Protein AF-A0A0Q0XXL8-F1 (afdb_monomer_lite)

Radius of gyration: 13.85 Å; chains: 1; bounding box: 29×33×36 Å

Structure (mmCIF, N/CA/C/O backbone):
data_AF-A0A0Q0XXL8-F1
#
_entry.id   AF-A0A0Q0XXL8-F1
#
loop_
_atom_site.group_PDB
_atom_site.id
_atom_site.type_symbol
_atom_site.label_atom_id
_atom_site.label_alt_id
_atom_site.label_comp_id
_atom_site.label_asym_id
_atom_site.label_entity_id
_atom_site.label_seq_id
_atom_site.pdbx_PDB_ins_code
_atom_site.Cartn_x
_atom_site.Cartn_y
_atom_site.Cartn_z
_atom_site.occupancy
_atom_site.B_iso_or_equiv
_atom_site.auth_seq_id
_atom_site.auth_comp_id
_atom_site.auth_asym_id
_atom_site.auth_atom_id
_atom_site.pdbx_PDB_model_num
ATOM 1 N N . MET A 1 1 ? -16.496 -21.633 2.780 1.00 40.62 1 MET A N 1
ATOM 2 C CA . MET A 1 1 ? -15.866 -20.451 3.393 1.00 40.62 1 MET A CA 1
ATOM 3 C C . MET A 1 1 ? -14.397 -20.807 3.473 1.00 40.62 1 MET A C 1
ATOM 5 O O . MET A 1 1 ? -14.032 -21.582 4.343 1.00 40.62 1 MET A O 1
ATOM 9 N N . GLU A 1 2 ? -13.626 -20.460 2.443 1.00 40.59 2 GLU A N 1
ATOM 10 C CA . GLU A 1 2 ? -12.193 -20.768 2.431 1.00 40.59 2 GLU A CA 1
ATOM 11 C C . GLU A 1 2 ? -11.519 -19.991 3.555 1.00 40.59 2 GLU A C 1
ATOM 13 O O . GLU A 1 2 ? -11.731 -18.786 3.706 1.00 40.59 2 GLU A O 1
ATOM 18 N N . ASP A 1 3 ? -10.762 -20.723 4.362 1.00 42.22 3 ASP A N 1
ATOM 19 C CA . ASP A 1 3 ? -9.911 -20.202 5.416 1.00 42.22 3 ASP A CA 1
ATOM 20 C C . ASP A 1 3 ? -8.813 -19.379 4.727 1.00 42.22 3 ASP A C 1
ATOM 22 O O . ASP A 1 3 ? -7.834 -19.922 4.212 1.00 42.22 3 ASP A O 1
ATOM 26 N N . ARG A 1 4 ? -9.042 -18.070 4.564 1.00 52.09 4 ARG A N 1
ATOM 27 C CA . ARG A 1 4 ? -8.040 -17.173 3.980 1.00 52.09 4 ARG A CA 1
ATOM 28 C C . ARG A 1 4 ? -6.875 -17.126 4.961 1.00 52.09 4 ARG A C 1
ATOM 30 O O . ARG A 1 4 ? -7.012 -16.558 6.042 1.00 52.09 4 ARG A O 1
ATOM 37 N N . ALA A 1 5 ? -5.764 -17.759 4.584 1.00 56.25 5 ALA A N 1
ATOM 38 C CA . ALA A 1 5 ? -4.528 -17.754 5.350 1.00 56.25 5 ALA A CA 1
ATOM 39 C C . ALA A 1 5 ? -4.179 -16.321 5.782 1.00 56.25 5 ALA A C 1
ATOM 41 O O . ALA A 1 5 ? -4.266 -15.390 4.981 1.00 56.25 5 ALA A O 1
ATOM 42 N N . ILE A 1 6 ? -3.808 -16.156 7.053 1.00 54.56 6 ILE A N 1
ATOM 43 C CA . ILE A 1 6 ? -3.311 -14.886 7.587 1.00 54.56 6 ILE A CA 1
ATOM 44 C C . ILE A 1 6 ? -2.042 -14.538 6.806 1.00 54.56 6 ILE A C 1
ATOM 46 O O . ILE A 1 6 ? -1.046 -15.254 6.916 1.00 54.56 6 ILE A O 1
ATOM 50 N N . VAL A 1 7 ? -2.086 -13.469 6.012 1.00 64.25 7 VAL A N 1
ATOM 51 C CA . VAL A 1 7 ? -0.926 -12.996 5.248 1.00 64.25 7 VAL A CA 1
ATOM 52 C C . VAL A 1 7 ? -0.049 -12.193 6.197 1.00 64.25 7 VAL A C 1
ATOM 54 O O . VAL A 1 7 ? -0.480 -11.160 6.710 1.00 64.25 7 VAL A O 1
ATOM 57 N N . ARG A 1 8 ? 1.167 -12.670 6.469 1.00 71.69 8 ARG A N 1
ATOM 58 C CA . ARG A 1 8 ? 2.107 -11.949 7.331 1.00 71.69 8 ARG A CA 1
ATOM 59 C C . ARG A 1 8 ? 2.994 -11.016 6.502 1.00 71.69 8 ARG A C 1
ATOM 61 O O . ARG A 1 8 ? 3.265 -11.327 5.342 1.00 71.69 8 ARG A O 1
ATOM 68 N N . PRO A 1 9 ? 3.487 -9.899 7.072 1.00 70.56 9 PRO A N 1
ATOM 69 C CA . PRO A 1 9 ? 4.383 -8.988 6.358 1.00 70.56 9 PRO A CA 1
ATOM 70 C C . PRO A 1 9 ? 5.617 -9.682 5.761 1.00 70.56 9 PRO A C 1
ATOM 72 O O . PRO A 1 9 ? 6.059 -9.316 4.676 1.00 70.56 9 PRO A O 1
ATOM 75 N N . GLU A 1 10 ? 6.167 -10.686 6.448 1.00 72.50 10 GLU A N 1
ATOM 76 C CA . GLU A 1 10 ? 7.327 -11.462 5.991 1.00 72.50 10 GLU A CA 1
ATOM 77 C C . GLU A 1 10 ? 7.067 -12.327 4.746 1.00 72.50 10 GLU A C 1
ATOM 79 O O . GLU A 1 10 ? 8.019 -12.669 4.046 1.00 72.50 10 GLU A O 1
ATOM 84 N N . ASP A 1 11 ? 5.801 -12.623 4.442 1.00 75.38 11 ASP A N 1
ATOM 85 C CA . ASP A 1 11 ? 5.384 -13.424 3.285 1.00 75.38 11 ASP A CA 1
ATOM 86 C C . ASP A 1 11 ? 5.107 -12.551 2.041 1.00 75.38 11 ASP A C 1
ATOM 88 O O . ASP A 1 11 ? 4.765 -13.051 0.965 1.00 75.38 11 ASP A O 1
ATOM 92 N N . VAL A 1 12 ? 5.237 -11.224 2.171 1.00 74.19 12 VAL A N 1
ATOM 93 C CA . VAL A 1 12 ? 4.982 -10.274 1.087 1.00 74.19 12 VAL A CA 1
ATOM 94 C C . VAL A 1 12 ? 6.158 -10.261 0.116 1.00 74.19 12 VAL A C 1
ATOM 96 O O . VAL A 1 12 ? 7.213 -9.673 0.363 1.00 74.19 12 VAL A O 1
ATOM 99 N N . HIS A 1 13 ? 5.946 -10.875 -1.046 1.00 78.12 13 HIS A N 1
ATOM 100 C CA . HIS A 1 13 ? 6.921 -10.905 -2.128 1.00 78.12 13 HIS A CA 1
ATOM 101 C C . HIS A 1 13 ? 6.388 -10.211 -3.380 1.00 78.12 13 HIS A C 1
ATOM 103 O O . HIS A 1 13 ? 5.409 -10.633 -4.000 1.00 78.12 13 HIS A O 1
ATOM 109 N N . GLY A 1 14 ? 7.079 -9.139 -3.766 1.00 77.19 14 GLY A N 1
ATOM 110 C CA . GLY A 1 14 ? 6.747 -8.352 -4.946 1.00 77.19 14 GLY A CA 1
ATOM 111 C C . GLY A 1 14 ? 5.420 -7.599 -4.829 1.00 77.19 14 GLY A C 1
ATOM 112 O O . GLY A 1 14 ? 4.807 -7.488 -3.769 1.00 77.19 14 GLY A O 1
ATOM 113 N N . ARG A 1 15 ? 4.987 -7.051 -5.964 1.00 79.06 15 ARG A N 1
ATOM 114 C CA . ARG A 1 15 ? 3.825 -6.162 -6.059 1.00 79.06 15 ARG A CA 1
ATOM 115 C C . ARG A 1 15 ? 2.507 -6.858 -5.721 1.00 79.06 15 ARG A C 1
ATOM 117 O O . ARG A 1 15 ? 1.757 -6.353 -4.897 1.00 79.06 15 ARG A O 1
ATOM 124 N N . ALA A 1 16 ? 2.243 -8.014 -6.332 1.00 79.62 16 ALA A N 1
ATOM 125 C CA . ALA A 1 16 ? 0.995 -8.751 -6.124 1.00 79.62 16 ALA A CA 1
ATOM 126 C C . ALA A 1 16 ? 0.817 -9.178 -4.657 1.00 79.62 16 ALA A C 1
ATOM 128 O O . ALA A 1 16 ? -0.267 -9.024 -4.104 1.00 79.62 16 ALA A O 1
ATOM 129 N N . GLY A 1 17 ? 1.895 -9.629 -4.001 1.00 77.69 17 GLY A N 1
ATOM 130 C CA . GLY A 1 17 ? 1.865 -9.946 -2.572 1.00 77.69 17 GLY A CA 1
ATOM 131 C C . GLY A 1 17 ? 1.526 -8.728 -1.710 1.00 77.69 17 GLY A C 1
ATOM 132 O O . GLY A 1 17 ? 0.764 -8.848 -0.754 1.00 77.69 17 GLY A O 1
ATOM 133 N N . LEU A 1 18 ? 2.046 -7.548 -2.070 1.00 81.06 18 LEU A N 1
ATOM 134 C CA . LEU A 1 18 ? 1.764 -6.307 -1.348 1.00 81.06 18 LEU A CA 1
ATOM 135 C C . LEU A 1 18 ? 0.302 -5.872 -1.514 1.00 81.06 18 LEU A C 1
ATOM 137 O O . LEU A 1 18 ? -0.328 -5.535 -0.518 1.00 81.06 18 LEU A O 1
ATOM 1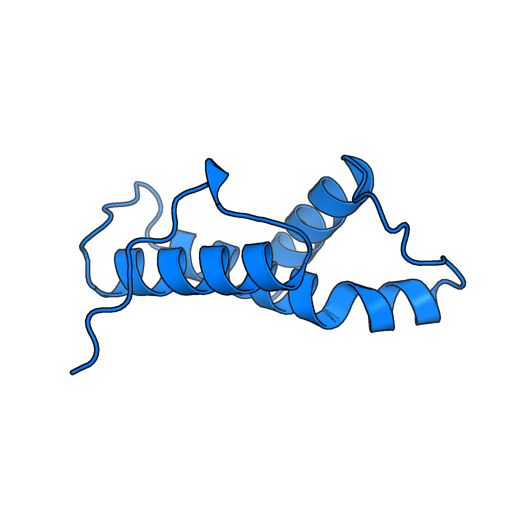41 N N . VAL A 1 19 ? -0.252 -5.932 -2.730 1.00 83.38 19 VAL A N 1
ATOM 142 C CA . VAL A 1 19 ? -1.678 -5.646 -2.994 1.00 83.38 19 VAL A CA 1
ATOM 143 C C . VAL A 1 19 ? -2.569 -6.555 -2.145 1.00 83.38 19 VAL A C 1
ATOM 145 O O . VAL A 1 19 ? -3.363 -6.066 -1.345 1.00 83.38 19 VAL A O 1
ATOM 148 N N . SER A 1 20 ? -2.368 -7.875 -2.218 1.00 80.56 20 SER A N 1
ATOM 149 C CA . SER A 1 20 ? -3.174 -8.832 -1.446 1.00 80.56 20 SER A CA 1
ATOM 150 C C . SER A 1 20 ? -3.049 -8.643 0.069 1.00 80.56 20 SER A C 1
ATOM 152 O O . SER A 1 20 ? -4.027 -8.815 0.796 1.00 80.56 20 SER A O 1
ATOM 154 N N . TYR A 1 21 ? -1.866 -8.273 0.564 1.00 81.62 21 TYR A N 1
ATOM 155 C CA . TYR A 1 21 ? -1.668 -7.965 1.979 1.00 81.62 21 TYR A CA 1
ATOM 156 C C . TYR A 1 21 ? -2.438 -6.707 2.414 1.00 81.62 21 TYR A C 1
ATOM 158 O O . TYR A 1 21 ? -3.087 -6.711 3.461 1.00 81.62 21 TYR A O 1
ATOM 166 N N . LEU A 1 22 ? -2.414 -5.641 1.608 1.00 83.88 22 LEU A N 1
ATOM 167 C CA . LEU A 1 22 ? -3.144 -4.405 1.902 1.00 83.88 22 LEU A CA 1
ATOM 168 C C . LEU A 1 22 ? -4.665 -4.630 1.877 1.00 83.88 22 LEU A C 1
ATOM 170 O O . LEU A 1 22 ? -5.351 -4.213 2.806 1.00 83.88 22 LEU A O 1
ATOM 174 N N . GLU A 1 23 ? -5.190 -5.358 0.888 1.00 84.56 23 GLU A N 1
ATOM 175 C CA . GLU A 1 23 ? -6.611 -5.746 0.836 1.00 84.56 23 GLU A CA 1
ATOM 176 C C . GLU A 1 23 ? -7.036 -6.569 2.061 1.00 84.56 23 GLU A C 1
ATOM 178 O O . GLU A 1 23 ? -8.131 -6.389 2.599 1.00 84.56 23 GLU A O 1
ATOM 183 N N . HIS A 1 24 ? -6.161 -7.461 2.536 1.00 83.06 24 HIS A N 1
ATOM 184 C CA . HIS A 1 24 ? -6.410 -8.232 3.748 1.00 83.06 24 HIS A CA 1
ATOM 185 C C . HIS A 1 24 ? -6.521 -7.328 4.982 1.00 83.06 24 HIS A C 1
ATOM 187 O O . HIS A 1 24 ? -7.475 -7.462 5.747 1.00 83.06 24 HIS A O 1
ATOM 193 N N . LEU A 1 25 ? -5.599 -6.373 5.147 1.00 79.12 25 LEU A N 1
ATOM 194 C CA . LEU A 1 25 ? -5.643 -5.408 6.249 1.00 79.12 25 LEU A CA 1
ATOM 195 C C . LEU A 1 25 ? -6.931 -4.577 6.245 1.00 79.12 25 LEU A C 1
ATOM 197 O O . LEU A 1 25 ? -7.514 -4.374 7.309 1.00 79.12 25 LEU A O 1
ATOM 201 N N . VAL A 1 26 ? -7.397 -4.126 5.074 1.00 85.50 26 VAL A N 1
ATOM 202 C CA . VAL A 1 26 ? -8.691 -3.429 4.942 1.00 85.50 26 VAL A CA 1
ATOM 203 C C . VAL A 1 26 ? -9.814 -4.304 5.487 1.00 85.50 26 VAL A C 1
ATOM 205 O O . VAL A 1 26 ? -10.530 -3.882 6.394 1.00 85.50 26 VAL A O 1
ATOM 208 N N . ALA A 1 27 ? -9.910 -5.551 5.019 1.00 84.31 27 ALA A N 1
ATOM 209 C CA . ALA A 1 27 ? -10.955 -6.474 5.451 1.00 84.31 27 ALA A CA 1
ATOM 210 C C . ALA A 1 27 ? -10.906 -6.765 6.964 1.00 84.31 27 ALA A C 1
ATOM 212 O O . ALA A 1 27 ? -11.946 -6.890 7.615 1.00 84.31 27 ALA A O 1
ATOM 213 N N . GLU A 1 28 ? -9.717 -6.870 7.561 1.00 83.25 28 GLU A N 1
ATOM 214 C CA . GLU A 1 28 ? -9.578 -7.085 9.005 1.00 83.25 28 GLU A CA 1
ATOM 215 C C . GLU A 1 28 ? -9.978 -5.856 9.837 1.00 83.25 28 GLU A C 1
ATOM 217 O O . GLU A 1 28 ? -10.554 -6.015 10.917 1.00 83.25 28 GLU A O 1
ATOM 222 N N . ILE A 1 29 ? -9.741 -4.641 9.335 1.00 80.06 29 ILE A N 1
ATOM 223 C CA . ILE A 1 29 ? -10.208 -3.400 9.971 1.00 80.06 29 ILE A CA 1
ATOM 224 C C . ILE A 1 29 ? -11.732 -3.284 9.854 1.00 80.06 29 ILE A C 1
ATOM 226 O O . ILE A 1 29 ? -12.408 -3.033 10.850 1.00 80.06 29 ILE A O 1
ATOM 230 N N . GLU A 1 30 ? -12.294 -3.518 8.666 1.00 84.44 30 GLU A N 1
ATOM 231 C CA . GLU A 1 30 ? -13.741 -3.429 8.419 1.00 84.44 30 GLU A CA 1
ATOM 232 C C . GLU A 1 30 ? -14.544 -4.459 9.220 1.00 84.44 30 GLU A C 1
ATOM 234 O O . GLU A 1 30 ? -15.643 -4.174 9.696 1.00 84.44 30 GLU A O 1
ATOM 239 N N . THR A 1 31 ? -13.985 -5.656 9.413 1.00 87.06 31 THR A N 1
ATOM 240 C CA . THR A 1 31 ? -14.601 -6.709 10.237 1.00 87.06 31 THR A CA 1
ATOM 241 C C . THR A 1 31 ? -14.338 -6.542 11.736 1.00 87.06 31 THR A C 1
ATOM 243 O O . THR A 1 31 ? -14.823 -7.347 12.533 1.00 87.06 31 THR A O 1
ATOM 246 N N . GLY A 1 32 ? -13.592 -5.507 12.140 1.00 85.12 32 GLY A N 1
ATOM 247 C CA . GLY A 1 32 ? -13.291 -5.195 13.538 1.00 85.12 32 GLY A CA 1
ATOM 248 C C . GLY A 1 32 ? -12.294 -6.146 14.205 1.00 85.12 32 GLY A C 1
ATOM 249 O O . GLY A 1 32 ? -12.164 -6.128 15.428 1.00 85.12 32 GLY A O 1
ATOM 250 N N . LYS A 1 33 ? -11.587 -6.978 13.429 1.00 84.19 33 LYS A N 1
ATOM 251 C CA . LYS A 1 33 ? -10.489 -7.818 13.934 1.00 84.19 33 LYS A CA 1
ATOM 252 C C . LYS A 1 33 ? -9.269 -6.980 14.312 1.00 84.19 33 LYS A C 1
ATOM 254 O O . LYS A 1 33 ? -8.581 -7.309 15.275 1.00 84.19 33 LYS A O 1
ATOM 259 N N . ILE A 1 34 ? -9.032 -5.892 13.578 1.00 79.25 34 ILE A N 1
ATOM 260 C CA . ILE A 1 34 ? -8.029 -4.875 13.893 1.00 79.25 34 ILE A CA 1
ATOM 261 C C . ILE A 1 34 ? -8.751 -3.611 14.352 1.00 79.25 34 ILE A C 1
ATOM 263 O O . ILE A 1 34 ? -9.585 -3.060 13.637 1.00 79.25 34 ILE A O 1
ATOM 267 N N . VAL A 1 35 ? -8.396 -3.125 15.540 1.00 82.19 35 VAL A N 1
ATOM 268 C CA . VAL A 1 35 ? -8.869 -1.834 16.050 1.00 82.19 35 VAL A CA 1
ATOM 269 C C . VAL A 1 35 ? -7.850 -0.763 15.683 1.00 82.19 35 VAL A C 1
ATOM 271 O O . VAL A 1 35 ? -6.668 -0.894 15.998 1.00 82.19 35 VAL A O 1
ATOM 274 N N . THR A 1 36 ? -8.308 0.303 15.034 1.00 80.12 36 THR A N 1
ATOM 275 C CA . THR A 1 36 ? -7.469 1.433 14.626 1.00 80.12 36 THR A CA 1
ATOM 276 C C . THR A 1 36 ? -7.817 2.683 15.427 1.00 80.12 36 THR A C 1
ATOM 278 O O . THR A 1 36 ? -8.974 2.922 15.765 1.00 80.12 36 THR A O 1
ATOM 281 N N . GLU A 1 37 ? -6.816 3.514 15.720 1.00 81.56 37 GLU A N 1
ATOM 282 C CA . GLU A 1 37 ? -7.037 4.805 16.390 1.00 81.56 37 GLU A CA 1
ATOM 283 C C . GLU A 1 37 ? -7.757 5.808 15.476 1.00 81.56 37 GLU A C 1
ATOM 285 O O . GLU A 1 37 ? -8.564 6.616 15.933 1.00 81.56 37 GLU A O 1
ATOM 290 N N . ASN A 1 38 ? -7.489 5.740 14.167 1.00 79.81 38 ASN A N 1
ATOM 291 C CA . ASN A 1 38 ? -8.184 6.527 13.157 1.00 79.81 38 ASN A CA 1
ATOM 292 C C . ASN A 1 38 ? -9.288 5.670 12.505 1.00 79.81 38 ASN A C 1
ATOM 294 O O . ASN A 1 38 ? -8.978 4.639 11.901 1.00 79.81 38 ASN A O 1
ATOM 298 N N . PRO A 1 39 ? -10.567 6.087 12.552 1.00 81.94 39 PRO A N 1
ATOM 299 C CA . PRO A 1 39 ? -11.665 5.320 11.963 1.00 81.94 39 PRO A CA 1
ATOM 300 C C . PRO A 1 39 ? -11.582 5.209 10.432 1.00 81.94 39 PRO A C 1
ATOM 302 O O . PRO A 1 39 ? -12.238 4.353 9.850 1.00 81.94 39 PRO A O 1
ATOM 305 N N . ARG A 1 40 ? -10.775 6.047 9.766 1.00 85.06 40 ARG A N 1
ATOM 306 C CA . ARG A 1 40 ? -10.593 6.045 8.304 1.00 85.06 40 ARG A CA 1
ATOM 307 C C . ARG A 1 40 ? -9.363 5.271 7.831 1.00 85.06 40 ARG A C 1
ATOM 309 O O . ARG A 1 40 ? -9.054 5.314 6.647 1.00 85.06 40 ARG A O 1
ATOM 316 N N . THR A 1 41 ? -8.646 4.574 8.717 1.00 80.88 41 THR A N 1
ATOM 317 C CA . THR A 1 41 ? -7.425 3.835 8.343 1.00 80.88 41 THR A CA 1
ATOM 318 C C . THR A 1 41 ? -7.651 2.856 7.185 1.00 80.88 41 THR A C 1
ATOM 320 O O . THR A 1 41 ? -6.798 2.768 6.310 1.00 80.88 41 THR A O 1
ATOM 323 N N . HIS A 1 42 ? -8.803 2.180 7.134 1.00 81.69 42 HIS A N 1
ATOM 324 C CA . HIS A 1 42 ? -9.152 1.265 6.041 1.00 81.69 42 HIS A CA 1
ATOM 325 C C . HIS A 1 42 ? -9.140 1.957 4.666 1.00 81.69 42 HIS A C 1
ATOM 327 O O . HIS A 1 42 ? -8.515 1.441 3.749 1.00 81.69 42 HIS A O 1
ATOM 333 N N . MET A 1 43 ? -9.701 3.167 4.547 1.00 85.56 43 MET A N 1
ATOM 334 C CA . MET A 1 43 ? -9.748 3.919 3.281 1.00 85.56 43 MET A CA 1
ATOM 335 C C . MET A 1 43 ? -8.343 4.247 2.755 1.00 85.56 43 MET A C 1
ATOM 337 O O . MET A 1 43 ? -8.075 4.139 1.563 1.00 85.56 43 MET A O 1
ATOM 341 N N . TYR A 1 44 ? -7.409 4.603 3.645 1.00 83.69 44 TYR A N 1
ATOM 342 C CA . TYR A 1 44 ? -6.019 4.870 3.252 1.00 83.69 44 TYR A CA 1
ATOM 343 C C . TYR A 1 44 ? -5.299 3.610 2.763 1.00 83.69 44 TYR A C 1
ATOM 345 O O . TYR A 1 44 ? -4.501 3.677 1.829 1.00 83.69 44 TYR A O 1
ATOM 353 N N . ILE A 1 45 ? -5.559 2.465 3.399 1.00 82.62 45 ILE A N 1
ATOM 354 C CA . ILE A 1 45 ? -4.953 1.185 3.016 1.00 82.62 45 ILE A CA 1
ATOM 355 C C . ILE A 1 45 ? -5.550 0.695 1.692 1.00 82.62 45 ILE A C 1
ATOM 357 O O . ILE A 1 45 ? -4.808 0.226 0.831 1.00 82.62 45 ILE A O 1
ATOM 361 N N . GLU A 1 46 ? -6.855 0.872 1.490 1.00 85.62 46 GLU A N 1
ATOM 362 C CA . GLU A 1 46 ? -7.537 0.578 0.228 1.00 85.62 46 GLU A CA 1
ATOM 363 C C . GLU A 1 46 ? -6.969 1.424 -0.919 1.00 85.62 46 GLU A C 1
ATOM 365 O O . GLU A 1 46 ? -6.550 0.882 -1.943 1.00 85.62 46 GLU A O 1
ATOM 370 N N . ALA A 1 47 ? -6.838 2.739 -0.716 1.00 86.06 47 ALA A N 1
ATOM 371 C CA . ALA A 1 47 ? -6.233 3.637 -1.694 1.00 86.06 47 ALA A CA 1
ATOM 372 C C . ALA A 1 47 ? -4.775 3.260 -2.010 1.00 86.06 47 ALA A C 1
ATOM 374 O O . ALA A 1 47 ? -4.360 3.277 -3.170 1.00 86.06 47 ALA A O 1
ATOM 375 N N . ALA A 1 48 ? -3.991 2.879 -0.996 1.00 84.25 48 ALA A N 1
ATOM 376 C CA . ALA A 1 48 ? -2.625 2.398 -1.192 1.00 84.25 48 ALA A CA 1
ATOM 377 C C . ALA A 1 48 ? -2.582 1.094 -2.003 1.00 84.25 48 ALA A C 1
ATOM 379 O O . ALA A 1 48 ? -1.699 0.935 -2.850 1.00 84.25 48 ALA A O 1
ATOM 380 N N . SER A 1 49 ? -3.535 0.184 -1.785 1.00 84.06 49 SER A N 1
ATOM 381 C CA . SER A 1 49 ? -3.660 -1.049 -2.564 1.00 84.06 49 SER A CA 1
ATOM 382 C C . SER A 1 49 ? -3.928 -0.742 -4.038 1.00 84.06 49 SER A C 1
ATOM 384 O O . SER A 1 49 ? -3.154 -1.156 -4.902 1.00 84.06 49 SER A O 1
ATOM 386 N N . ALA A 1 50 ? -4.936 0.090 -4.318 1.00 85.44 50 ALA A N 1
ATOM 387 C CA . ALA A 1 50 ? -5.299 0.492 -5.676 1.00 85.44 50 ALA A CA 1
ATOM 388 C C . ALA A 1 50 ? -4.133 1.172 -6.416 1.00 85.44 50 ALA A C 1
ATOM 390 O O . ALA A 1 50 ? -3.851 0.866 -7.574 1.00 85.44 50 ALA A O 1
ATOM 391 N N . TRP A 1 51 ? -3.393 2.055 -5.741 1.00 84.31 51 TRP A N 1
ATOM 392 C CA . TRP A 1 51 ? -2.211 2.689 -6.327 1.00 84.31 51 TRP A CA 1
ATOM 393 C C . TRP A 1 51 ? -1.056 1.725 -6.551 1.00 84.31 51 TRP A C 1
ATOM 395 O O . TRP A 1 51 ? -0.352 1.837 -7.554 1.00 84.31 51 TRP A O 1
ATOM 405 N N . THR A 1 52 ? -0.8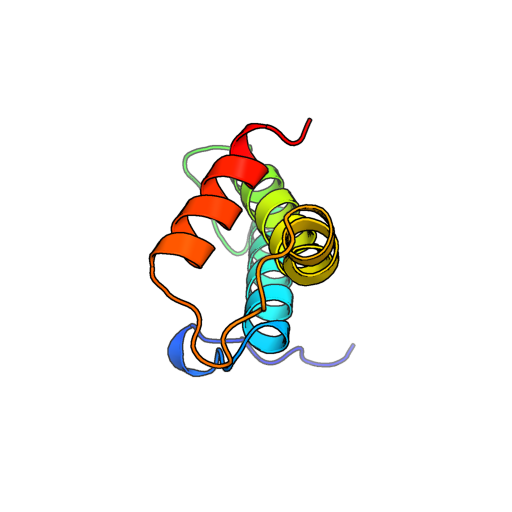62 0.766 -5.649 1.00 83.19 52 THR A N 1
ATOM 406 C CA . THR A 1 52 ? 0.127 -0.296 -5.846 1.00 83.19 52 THR A CA 1
ATOM 407 C C . THR A 1 52 ? -0.233 -1.115 -7.084 1.00 83.19 52 THR A C 1
ATOM 409 O O . THR A 1 52 ? 0.641 -1.368 -7.912 1.00 83.19 52 THR A O 1
ATOM 412 N N . ASP A 1 53 ? -1.508 -1.454 -7.273 1.00 83.75 53 ASP A N 1
ATOM 413 C CA . ASP A 1 53 ? -2.013 -2.218 -8.421 1.00 83.75 53 ASP A CA 1
ATOM 414 C C . ASP A 1 53 ? -2.041 -1.432 -9.746 1.00 83.75 53 ASP A C 1
ATOM 416 O O . ASP A 1 53 ? -1.919 -2.025 -10.810 1.00 83.75 53 ASP A O 1
ATOM 420 N N . GLY A 1 54 ? -2.07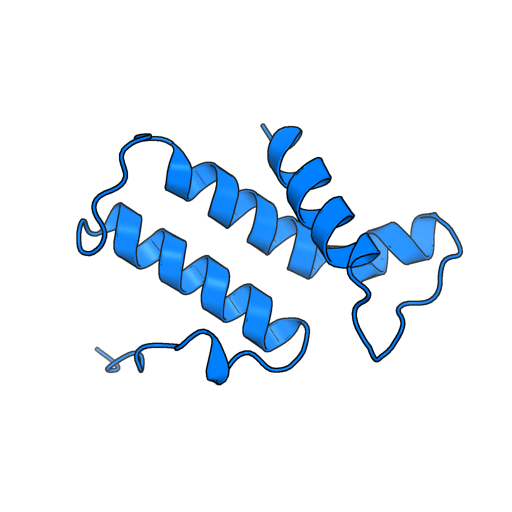3 -0.096 -9.707 1.00 83.50 54 GLY A N 1
ATOM 421 C CA . GLY A 1 54 ? -1.991 0.775 -10.895 1.00 83.50 54 GLY A CA 1
ATOM 422 C C . GLY A 1 54 ? -0.615 1.406 -11.170 1.00 83.50 54 GLY A C 1
ATOM 423 O O . GLY A 1 54 ? -0.461 2.185 -12.113 1.00 83.50 54 GLY A O 1
ATOM 424 N N . LEU A 1 55 ? 0.386 1.131 -10.327 1.00 82.56 55 LEU A N 1
ATOM 425 C CA . LEU A 1 55 ? 1.704 1.774 -10.362 1.00 82.56 55 LEU A CA 1
ATOM 426 C C . LEU A 1 55 ? 2.437 1.673 -11.712 1.00 82.56 55 LEU A C 1
ATOM 428 O O . LEU A 1 55 ? 3.077 2.636 -12.131 1.00 82.56 55 LEU A O 1
ATOM 432 N N . ASP A 1 56 ? 2.371 0.524 -12.377 1.00 80.69 56 ASP A N 1
ATOM 433 C CA . ASP A 1 56 ? 2.957 0.296 -13.703 1.00 80.69 56 ASP A CA 1
ATOM 434 C C . ASP A 1 56 ? 2.413 1.270 -14.750 1.00 80.69 56 ASP A C 1
ATOM 436 O O . ASP A 1 56 ? 3.194 1.988 -15.371 1.00 80.69 56 ASP A O 1
ATOM 440 N N . LEU A 1 57 ? 1.090 1.379 -14.871 1.00 81.75 57 LEU A N 1
ATOM 441 C CA . LEU A 1 57 ? 0.429 2.296 -15.801 1.00 81.75 57 LEU A CA 1
ATOM 442 C C . LEU A 1 57 ? 0.817 3.753 -15.527 1.00 81.75 57 LEU A C 1
ATOM 444 O O . LEU A 1 57 ? 1.041 4.545 -16.447 1.00 81.75 57 LEU A O 1
ATOM 448 N N . TRP A 1 58 ? 0.927 4.121 -14.250 1.00 80.81 58 TRP A N 1
ATOM 449 C CA . TRP A 1 58 ? 1.335 5.467 -13.866 1.00 80.81 58 TRP A CA 1
ATOM 450 C C . TRP A 1 58 ? 2.803 5.755 -14.216 1.00 80.81 58 TRP A C 1
ATOM 452 O O . TRP A 1 58 ? 3.109 6.834 -14.731 1.00 80.81 58 TRP A O 1
ATOM 462 N N . LEU A 1 59 ? 3.712 4.802 -13.981 1.00 81.75 59 LEU A N 1
ATOM 463 C CA . LEU A 1 59 ? 5.136 4.935 -14.306 1.00 81.75 59 LEU A CA 1
ATOM 464 C C . LEU A 1 59 ? 5.394 4.926 -15.817 1.00 81.75 59 LEU A C 1
ATOM 466 O O . LEU A 1 59 ? 6.196 5.734 -16.294 1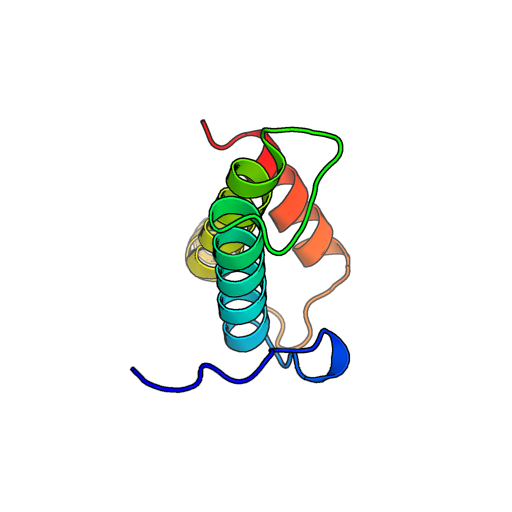.00 81.75 59 LEU A O 1
ATOM 470 N N . GLU A 1 60 ? 4.667 4.106 -16.578 1.00 82.81 60 GLU A N 1
ATOM 471 C CA . GLU A 1 60 ? 4.677 4.126 -18.045 1.00 82.81 60 GLU A CA 1
ATOM 472 C C . GLU A 1 60 ? 4.307 5.513 -18.578 1.00 82.81 60 GLU A C 1
ATOM 474 O O . GLU A 1 60 ? 5.027 6.075 -19.406 1.00 82.81 60 GLU A O 1
ATOM 479 N N . GLY A 1 61 ? 3.260 6.133 -18.022 1.00 80.62 61 GLY A N 1
ATOM 480 C CA . GLY A 1 61 ? 2.870 7.508 -18.351 1.00 80.62 61 GLY A CA 1
ATOM 481 C C . GLY A 1 61 ? 3.937 8.566 -18.030 1.00 80.62 61 GLY A C 1
ATOM 482 O O . GLY A 1 61 ? 3.869 9.691 -18.531 1.00 80.62 61 GLY A O 1
ATOM 483 N N . LYS A 1 62 ? 4.939 8.227 -17.211 1.00 78.38 62 LYS A N 1
ATOM 484 C CA . LYS A 1 62 ? 6.092 9.078 -16.873 1.00 78.38 62 LYS A CA 1
ATOM 485 C C . LYS A 1 62 ? 7.372 8.692 -17.620 1.00 78.38 62 LYS A C 1
ATOM 487 O O . LYS A 1 62 ? 8.386 9.362 -17.434 1.00 78.38 62 LYS A O 1
ATOM 492 N N . GLY A 1 63 ? 7.346 7.645 -18.448 1.00 80.75 63 GLY A N 1
ATOM 493 C CA . GLY A 1 63 ? 8.535 7.103 -19.108 1.00 80.75 63 GLY A CA 1
ATOM 494 C C . GLY A 1 63 ? 9.532 6.463 -18.135 1.00 80.75 63 GLY A C 1
ATOM 495 O O . GLY A 1 63 ? 10.722 6.394 -18.436 1.00 80.75 63 GLY A O 1
ATOM 496 N N . ILE A 1 64 ? 9.067 6.036 -16.957 1.00 78.75 64 ILE A N 1
ATOM 497 C CA . ILE A 1 64 ? 9.890 5.402 -15.926 1.00 78.75 64 ILE A CA 1
ATOM 498 C C . ILE A 1 64 ? 9.663 3.891 -15.998 1.00 78.75 64 ILE A C 1
ATOM 500 O O . ILE A 1 64 ? 8.532 3.425 -15.919 1.00 78.75 64 ILE A O 1
ATOM 504 N N . GLY A 1 65 ? 10.739 3.115 -16.135 1.00 73.44 65 GLY A N 1
ATOM 505 C CA . GLY A 1 65 ? 10.657 1.656 -16.070 1.00 73.44 65 GLY A CA 1
ATOM 506 C C . GLY A 1 65 ? 10.428 1.173 -14.637 1.00 73.44 65 GLY A C 1
ATOM 507 O O . GLY A 1 65 ? 11.071 1.662 -13.704 1.00 73.44 65 GLY A O 1
ATOM 508 N N . LEU A 1 66 ? 9.539 0.195 -14.458 1.00 70.56 66 LEU A N 1
ATOM 509 C CA . LEU A 1 66 ? 9.367 -0.475 -13.174 1.00 70.56 66 LEU A CA 1
ATOM 510 C C . LEU A 1 66 ? 10.615 -1.329 -12.892 1.00 70.56 66 LEU A C 1
ATOM 512 O O . LEU A 1 66 ? 10.944 -2.242 -13.646 1.00 70.56 66 LEU A O 1
ATOM 516 N N . SER A 1 67 ? 11.332 -1.010 -11.817 1.00 69.06 67 SER A N 1
ATOM 517 C CA . SER A 1 67 ? 12.439 -1.838 -11.328 1.00 69.06 67 SER A CA 1
ATOM 518 C C . SER A 1 67 ? 11.893 -3.137 -10.732 1.00 69.06 67 SER A C 1
ATOM 520 O O . SER A 1 67 ? 10.926 -3.096 -9.973 1.00 69.06 67 SER A O 1
ATOM 522 N N . GLU A 1 68 ? 12.546 -4.273 -11.002 1.00 62.44 68 GLU A N 1
ATOM 523 C CA . GLU A 1 68 ? 12.220 -5.563 -10.364 1.00 62.44 68 GLU A CA 1
ATOM 524 C C . GL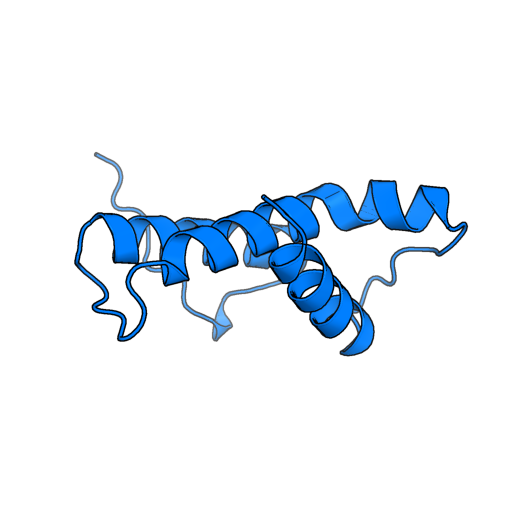U A 1 68 ? 12.371 -5.513 -8.835 1.00 62.44 68 GLU A C 1
ATOM 526 O O . GLU A 1 68 ? 11.681 -6.227 -8.111 1.00 62.44 68 GLU A O 1
ATOM 531 N N . ASN A 1 69 ? 13.243 -4.632 -8.338 1.00 62.03 69 ASN A N 1
ATOM 532 C CA . ASN A 1 69 ? 13.377 -4.348 -6.916 1.00 62.03 69 ASN A CA 1
ATOM 533 C C . ASN A 1 69 ? 12.649 -3.038 -6.592 1.00 62.03 69 ASN A C 1
ATOM 535 O O . ASN A 1 69 ? 13.116 -1.976 -7.033 1.00 62.03 69 ASN A O 1
ATOM 539 N N . PRO A 1 70 ? 11.537 -3.064 -5.835 1.00 65.62 70 PRO A N 1
ATOM 540 C CA . PRO A 1 70 ? 10.885 -1.839 -5.411 1.00 65.62 70 PRO A CA 1
ATOM 541 C C . PRO A 1 70 ? 11.843 -1.041 -4.524 1.00 65.62 70 PRO A C 1
ATOM 543 O O . PRO A 1 70 ? 12.377 -1.540 -3.535 1.00 65.62 70 PRO A O 1
ATOM 546 N N . THR A 1 71 ? 12.096 0.212 -4.893 1.00 69.00 71 THR A N 1
ATOM 547 C CA . THR A 1 71 ? 12.898 1.120 -4.072 1.00 69.00 71 THR A CA 1
ATOM 548 C C . THR A 1 71 ? 12.018 1.745 -2.987 1.00 69.00 71 THR A C 1
ATOM 550 O O . THR A 1 71 ? 10.800 1.852 -3.143 1.00 69.00 71 THR A O 1
ATOM 553 N N . TRP A 1 72 ? 12.622 2.259 -1.911 1.00 60.28 72 TRP A N 1
ATOM 554 C CA . TRP A 1 72 ? 11.913 3.089 -0.920 1.00 60.28 72 TRP A CA 1
ATOM 555 C C . TRP A 1 72 ? 11.157 4.270 -1.550 1.00 60.28 72 TRP A C 1
ATOM 557 O O . TRP A 1 72 ? 10.174 4.755 -0.998 1.00 60.28 72 TRP A O 1
ATOM 567 N N . GLN A 1 73 ? 11.590 4.707 -2.733 1.00 61.25 73 GLN A N 1
ATOM 568 C CA . GLN A 1 73 ? 10.945 5.752 -3.514 1.00 61.25 73 GLN A CA 1
ATOM 569 C C . GLN A 1 73 ? 9.566 5.315 -4.032 1.00 61.25 73 GLN A C 1
ATOM 571 O O . GLN A 1 73 ? 8.622 6.086 -3.927 1.00 61.25 73 GLN A O 1
ATOM 576 N N . ILE A 1 74 ? 9.418 4.069 -4.500 1.00 65.31 74 ILE A N 1
ATOM 577 C CA . ILE A 1 74 ? 8.123 3.503 -4.917 1.00 65.31 74 ILE A CA 1
ATOM 578 C C . ILE A 1 74 ? 7.161 3.410 -3.728 1.00 65.31 74 ILE A C 1
ATOM 580 O O . ILE A 1 74 ? 5.996 3.782 -3.843 1.00 65.31 74 ILE A O 1
ATOM 584 N N . VAL A 1 75 ? 7.666 2.994 -2.564 1.00 69.56 75 VAL A N 1
ATOM 585 C CA . VAL A 1 75 ? 6.879 2.952 -1.322 1.00 69.56 75 VAL A CA 1
ATOM 586 C C . VAL A 1 75 ? 6.373 4.353 -0.959 1.00 69.56 75 VAL A C 1
ATOM 588 O O . VAL A 1 75 ? 5.183 4.538 -0.720 1.00 69.56 75 VAL A O 1
ATOM 591 N N . ALA A 1 76 ? 7.246 5.365 -0.993 1.00 63.03 76 ALA A N 1
ATOM 592 C CA . ALA A 1 76 ? 6.857 6.751 -0.738 1.00 63.03 76 ALA A CA 1
ATOM 593 C C . ALA A 1 76 ? 5.821 7.278 -1.752 1.00 63.03 76 ALA A C 1
ATOM 595 O O . ALA A 1 76 ? 4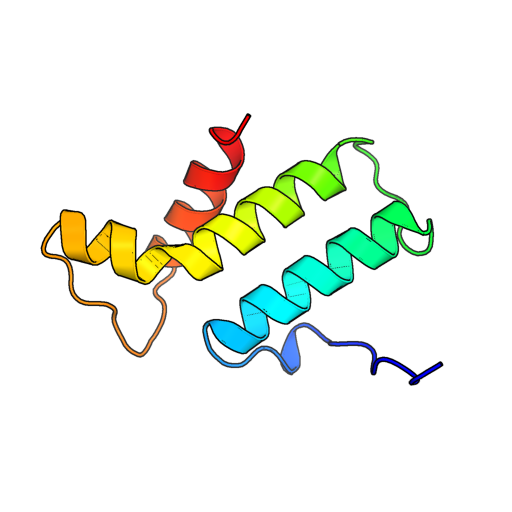.928 8.038 -1.375 1.00 63.03 76 ALA A O 1
ATOM 596 N N . MET A 1 77 ? 5.904 6.866 -3.020 1.00 64.00 77 MET A N 1
ATOM 597 C CA . MET A 1 77 ? 4.939 7.240 -4.061 1.00 64.00 77 MET A CA 1
ATOM 598 C C . MET A 1 77 ? 3.556 6.637 -3.812 1.00 64.00 77 MET A C 1
ATOM 600 O O . MET A 1 77 ? 2.573 7.362 -3.922 1.00 64.00 77 MET A O 1
ATOM 604 N N . ILE A 1 78 ? 3.480 5.366 -3.405 1.00 67.56 78 ILE A N 1
ATOM 605 C CA . ILE A 1 78 ? 2.220 4.696 -3.048 1.00 67.56 78 ILE A CA 1
ATOM 606 C C . ILE A 1 78 ? 1.537 5.423 -1.883 1.00 67.56 78 ILE A C 1
ATOM 608 O O . ILE A 1 78 ? 0.366 5.781 -1.984 1.00 67.56 78 ILE A O 1
ATOM 612 N N . PHE A 1 79 ? 2.274 5.727 -0.808 1.00 65.12 79 PHE A N 1
ATOM 613 C CA . PHE A 1 79 ? 1.721 6.481 0.325 1.00 65.12 79 PHE A CA 1
ATOM 614 C C . PHE A 1 79 ? 1.318 7.908 -0.054 1.00 65.12 79 PHE A C 1
ATOM 616 O O . PHE A 1 79 ? 0.283 8.389 0.399 1.00 65.12 79 PHE A O 1
ATOM 623 N N . THR A 1 80 ? 2.101 8.584 -0.899 1.00 59.62 80 THR A N 1
ATOM 624 C CA . THR A 1 80 ? 1.751 9.924 -1.393 1.00 59.62 80 THR A CA 1
ATOM 625 C C . THR A 1 80 ? 0.445 9.875 -2.177 1.00 59.62 80 THR A C 1
ATOM 627 O O . THR A 1 80 ? -0.434 10.699 -1.960 1.00 59.62 80 THR A O 1
ATOM 630 N N . ALA A 1 81 ? 0.289 8.893 -3.058 1.00 61.56 81 ALA A N 1
ATOM 631 C CA . ALA A 1 81 ? -0.883 8.770 -3.906 1.00 61.56 81 ALA A CA 1
ATOM 632 C C . ALA A 1 81 ? -2.144 8.364 -3.116 1.00 61.56 81 ALA A C 1
ATOM 634 O O . ALA A 1 81 ? -3.222 8.903 -3.362 1.00 61.56 81 ALA A O 1
ATOM 635 N N . ALA A 1 82 ? -1.991 7.527 -2.084 1.00 64.81 82 ALA A N 1
ATOM 636 C CA . ALA A 1 82 ? -3.058 7.168 -1.149 1.00 64.81 82 ALA A CA 1
ATOM 637 C C . ALA A 1 82 ? -3.609 8.360 -0.339 1.00 64.81 82 ALA A C 1
ATOM 639 O O . ALA A 1 82 ? -4.751 8.319 0.103 1.00 64.81 82 ALA A O 1
ATOM 640 N N . VAL A 1 83 ? -2.831 9.435 -0.153 1.00 57.19 83 VAL A N 1
ATOM 641 C CA . VAL A 1 83 ? -3.295 10.669 0.516 1.00 57.19 83 VAL A CA 1
ATOM 642 C C . VAL A 1 83 ? -4.198 11.519 -0.386 1.00 57.19 83 VAL A C 1
ATOM 644 O O . VAL A 1 83 ? -5.036 12.257 0.125 1.00 57.19 83 VAL A O 1
ATOM 647 N N . TYR A 1 84 ? -4.033 11.431 -1.709 1.00 59.22 84 TYR A N 1
ATOM 648 C CA . TYR A 1 84 ? -4.779 12.235 -2.687 1.00 59.22 84 TYR A CA 1
ATOM 649 C C . TYR A 1 84 ? -5.953 11.491 -3.338 1.00 59.22 84 TYR A C 1
ATOM 651 O O . TYR A 1 84 ? -6.632 12.068 -4.185 1.00 59.22 84 TYR A O 1
ATOM 659 N N . CYS A 1 85 ? -6.178 10.225 -2.984 1.00 52.97 85 CYS A N 1
ATOM 660 C CA . CYS A 1 85 ? -7.331 9.465 -3.451 1.00 52.97 85 CYS A CA 1
ATOM 661 C C . CYS A 1 85 ? -8.550 9.836 -2.588 1.00 52.97 85 CYS A C 1
ATOM 663 O O . CYS A 1 85 ? -8.546 9.565 -1.387 1.00 52.97 85 CYS A O 1
ATOM 665 N N . GLU A 1 86 ? -9.540 10.505 -3.189 1.00 48.81 86 GLU A N 1
ATOM 666 C CA . GLU A 1 86 ? -10.866 10.767 -2.598 1.00 48.81 86 GLU A CA 1
ATOM 667 C C . GLU A 1 86 ? -11.832 9.603 -2.834 1.00 48.81 86 GLU A C 1
ATOM 669 O O . GLU A 1 86 ? -11.832 9.063 -3.967 1.00 48.81 86 GLU A O 1
#

Foldseek 3Di:
DDPPPQLDPVNQDPLVSLLVNLVVVLVCLVVVVDDDPDNCPSQLSNQLSVCSVCVCVVCVVVVHDDDSDDDVVNVVVSNVRSVVDD

Sequence (86 aa):
MEDRAIVRPEDVHGRAGLVSYLEHLVAEIETGKIVTENPRTHMYIEAASAWTDGLDLWLEGKGIGLSENPTWQIVAMIFTAAVYCE

pLDDT: mean 74.23, std 11.6, range [40.59, 87.06]

Secondary structure (DSSP, 8-state):
--------GGG--HHHHHHHHHHHHHHHHHTTSS--SSTTHHHHHHHHHHHHHHHHHHHHTTTPPPPSS--HHHHHHHHHHHHH--